Protein AF-A3ZV61-F1 (afdb_monomer)

InterPro domains:
  IPR005828 Major facilitator, sugar transporter-like [PF00083] (3-87)
  IPR020846 Major facilitator superfamily domain [PS50850] (1-80)
  IPR036259 MFS transporter superfamily [G3DSA:1.20.1250.20] (1-89)
  IPR036259 MFS transporter superfamily [SSF103473] (5-87)
  IPR050360 Major Facilitator Superfamily Sugar Transporters [PTHR48022] (4-87)

Mean predicted aligned error: 7.3 Å

Structure (mmCIF, N/CA/C/O backbone):
data_AF-A3ZV61-F1
#
_entry.id   AF-A3ZV61-F1
#
loop_
_atom_site.group_PDB
_atom_site.id
_atom_site.type_symbol
_atom_site.label_atom_id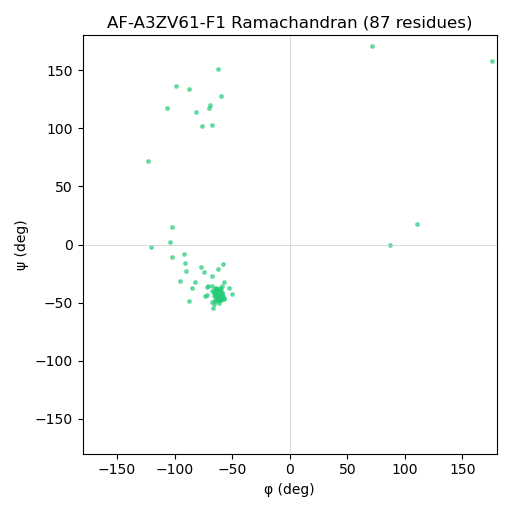
_atom_site.label_alt_id
_atom_site.label_comp_id
_atom_site.label_asym_id
_atom_site.label_entity_id
_atom_site.label_seq_id
_atom_site.pdbx_PDB_ins_code
_atom_site.Cartn_x
_atom_site.Cartn_y
_atom_site.Cartn_z
_atom_site.occupancy
_atom_site.B_iso_or_equiv
_atom_site.auth_seq_id
_atom_site.auth_comp_id
_atom_site.auth_asym_id
_atom_site.auth_atom_id
_atom_site.pdbx_PDB_model_num
ATOM 1 N N . MET A 1 1 ? -16.341 17.948 1.453 1.00 48.69 1 MET A N 1
ATOM 2 C CA . MET A 1 1 ? -15.502 16.751 1.230 1.00 48.69 1 MET A CA 1
ATOM 3 C C . MET A 1 1 ? -14.703 16.971 -0.051 1.00 48.69 1 MET A C 1
ATOM 5 O O . MET A 1 1 ? -15.199 16.684 -1.126 1.00 48.69 1 MET A O 1
ATOM 9 N N . THR A 1 2 ? -13.527 17.596 0.037 1.00 55.69 2 THR A N 1
ATOM 10 C CA . THR A 1 2 ? -12.736 18.056 -1.131 1.00 55.69 2 THR A CA 1
ATOM 11 C C . THR A 1 2 ? -11.519 17.174 -1.442 1.00 55.69 2 THR A C 1
ATOM 13 O O . THR A 1 2 ? -10.787 17.461 -2.377 1.00 55.69 2 THR A O 1
ATOM 16 N N . ASN A 1 3 ? -11.311 16.087 -0.690 1.00 65.69 3 ASN A N 1
ATOM 17 C CA . ASN A 1 3 ? -10.229 15.117 -0.887 1.00 65.69 3 ASN A CA 1
ATOM 18 C C . ASN A 1 3 ? -10.812 13.706 -1.074 1.00 65.69 3 ASN A C 1
ATOM 20 O O . ASN A 1 3 ? -10.735 12.873 -0.176 1.00 65.69 3 ASN A O 1
ATOM 24 N N . LEU A 1 4 ? -11.443 13.447 -2.224 1.00 68.44 4 LEU A N 1
ATOM 25 C CA . LEU A 1 4 ? -11.756 12.075 -2.632 1.00 68.44 4 LEU A CA 1
ATOM 26 C C . LEU A 1 4 ? -10.500 11.467 -3.255 1.00 68.44 4 LEU A C 1
ATOM 28 O O . LEU A 1 4 ? -10.038 11.917 -4.302 1.00 68.44 4 LEU A O 1
ATOM 32 N N . GLY A 1 5 ? -9.933 10.458 -2.603 1.00 80.62 5 GLY A N 1
ATOM 33 C CA . GLY A 1 5 ? -8.768 9.759 -3.122 1.00 80.62 5 GLY A CA 1
ATOM 34 C C . GLY A 1 5 ? -8.238 8.706 -2.151 1.00 80.62 5 GLY A C 1
ATOM 35 O O . GLY A 1 5 ? -8.460 8.823 -0.945 1.00 80.62 5 GLY A O 1
ATOM 36 N N . PRO A 1 6 ? -7.488 7.703 -2.644 1.00 79.38 6 PRO A N 1
ATOM 37 C CA . PRO A 1 6 ? -7.051 6.557 -1.840 1.00 79.38 6 PRO A CA 1
ATOM 38 C C . PRO A 1 6 ? -6.254 6.949 -0.592 1.00 79.38 6 PRO A C 1
ATOM 40 O O . PRO A 1 6 ? -6.349 6.295 0.441 1.00 79.38 6 PRO A O 1
ATOM 43 N N . ASN A 1 7 ? -5.497 8.046 -0.661 1.00 82.19 7 ASN A N 1
ATOM 44 C CA . ASN A 1 7 ? -4.721 8.549 0.468 1.00 82.19 7 ASN A CA 1
ATOM 45 C C . ASN A 1 7 ? -5.637 9.039 1.604 1.00 82.19 7 ASN A C 1
ATOM 47 O O . ASN A 1 7 ? -5.561 8.547 2.725 1.00 82.19 7 ASN A O 1
ATOM 51 N N . ALA A 1 8 ? -6.567 9.944 1.297 1.00 81.75 8 ALA A N 1
ATOM 52 C CA . ALA A 1 8 ? -7.497 10.460 2.295 1.00 81.75 8 ALA A CA 1
ATOM 53 C C . ALA A 1 8 ? -8.418 9.353 2.835 1.00 81.75 8 ALA A C 1
ATOM 55 O O . ALA A 1 8 ? -8.637 9.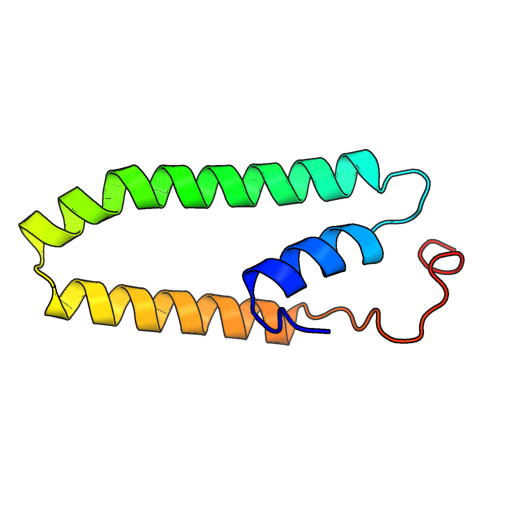275 4.042 1.00 81.75 8 ALA A O 1
ATOM 56 N N . GLN A 1 9 ? -8.896 8.457 1.964 1.00 82.56 9 GLN A N 1
ATOM 57 C CA . GLN A 1 9 ? -9.773 7.353 2.357 1.00 82.56 9 GLN A CA 1
ATOM 58 C C . GLN A 1 9 ? -9.084 6.369 3.311 1.00 82.56 9 GLN A C 1
ATOM 60 O O . GLN A 1 9 ? -9.672 5.977 4.312 1.00 82.56 9 GLN A O 1
ATOM 65 N N . THR A 1 10 ? -7.833 5.985 3.034 1.00 82.75 10 THR A N 1
ATOM 66 C CA . THR A 1 10 ? -7.096 5.046 3.899 1.00 82.75 10 THR A CA 1
ATOM 67 C C . THR A 1 10 ? -6.779 5.658 5.261 1.00 82.75 10 THR A C 1
ATOM 69 O O . THR A 1 10 ? -6.869 4.958 6.268 1.00 82.75 10 THR A O 1
ATOM 72 N N . TYR A 1 11 ? -6.492 6.963 5.320 1.00 82.06 11 TYR A N 1
ATOM 73 C CA . TYR A 1 11 ? -6.311 7.679 6.586 1.00 82.06 11 TYR A CA 1
ATOM 74 C C . TYR A 1 11 ? -7.597 7.767 7.414 1.00 82.06 11 TYR A C 1
ATOM 76 O O . TYR A 1 11 ? -7.545 7.582 8.629 1.00 82.06 11 TYR A O 1
ATOM 84 N N . LEU A 1 12 ? -8.737 8.031 6.771 1.00 83.00 12 LEU A N 1
ATOM 85 C CA . LEU A 1 12 ? -10.039 8.079 7.441 1.00 83.00 12 LEU A CA 1
ATOM 86 C C . LEU A 1 12 ? -10.442 6.701 7.977 1.00 83.00 12 LEU A C 1
ATOM 88 O O . LEU A 1 12 ? -10.693 6.558 9.172 1.00 83.00 12 LEU A O 1
ATOM 92 N N . ILE A 1 13 ? -10.396 5.670 7.129 1.00 82.06 13 ILE A N 1
ATOM 93 C CA . ILE A 1 13 ? -10.761 4.294 7.498 1.00 82.06 13 ILE A CA 1
ATOM 94 C C . ILE A 1 13 ? -9.864 3.768 8.629 1.00 82.06 13 ILE A C 1
ATOM 96 O O . ILE A 1 13 ? -10.353 3.113 9.547 1.00 82.06 13 ILE A O 1
ATOM 100 N N . ALA A 1 14 ? -8.569 4.106 8.641 1.00 80.88 14 ALA A N 1
ATOM 101 C CA . ALA A 1 14 ? -7.676 3.745 9.744 1.00 80.88 14 ALA A CA 1
ATOM 102 C C . ALA A 1 14 ? -8.083 4.369 11.094 1.00 80.88 14 ALA A C 1
ATOM 104 O O . ALA A 1 14 ? -7.673 3.864 12.134 1.00 80.88 14 ALA A O 1
ATOM 105 N N . GLY A 1 15 ? -8.863 5.452 11.111 1.00 77.19 15 GLY A N 1
ATOM 106 C CA . GLY A 1 15 ? -9.434 6.030 12.331 1.00 77.19 15 GLY A CA 1
ATOM 107 C C . GLY A 1 15 ? -10.813 5.474 12.701 1.00 77.19 15 GLY A C 1
ATOM 108 O O . GLY A 1 15 ? -11.190 5.537 13.871 1.00 77.19 15 GLY A O 1
ATOM 109 N N . GLU A 1 16 ? -11.550 4.935 11.732 1.00 79.94 16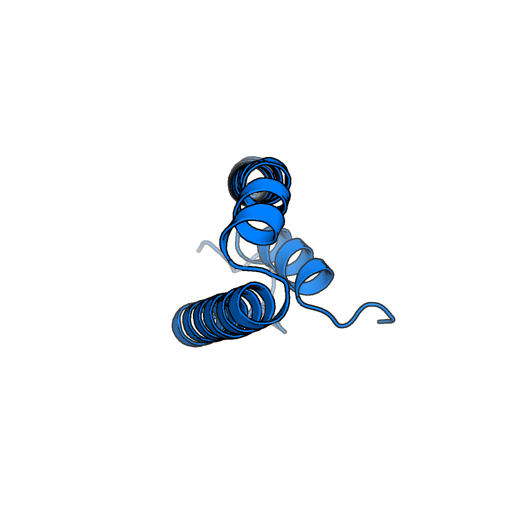 GLU A N 1
ATOM 110 C CA . GLU A 1 16 ? -12.935 4.477 11.901 1.00 79.94 16 GLU A CA 1
ATOM 111 C C . GLU A 1 16 ? -13.042 2.976 12.197 1.00 79.94 16 GLU A C 1
ATOM 113 O O . GLU A 1 16 ? -13.936 2.561 12.925 1.00 79.94 16 GLU A O 1
ATOM 118 N N . VAL A 1 17 ? -12.120 2.153 11.687 1.00 79.69 17 VAL A N 1
ATOM 119 C CA . VAL A 1 17 ? -12.183 0.684 11.823 1.00 79.69 17 VAL A CA 1
ATOM 120 C C . VAL A 1 17 ? -11.824 0.189 13.229 1.00 79.69 17 VAL A C 1
ATOM 122 O O . VAL A 1 17 ? -12.227 -0.906 13.619 1.00 79.69 17 VAL A O 1
ATOM 125 N N . PHE A 1 18 ? -11.061 0.960 14.008 1.00 77.50 18 PHE A N 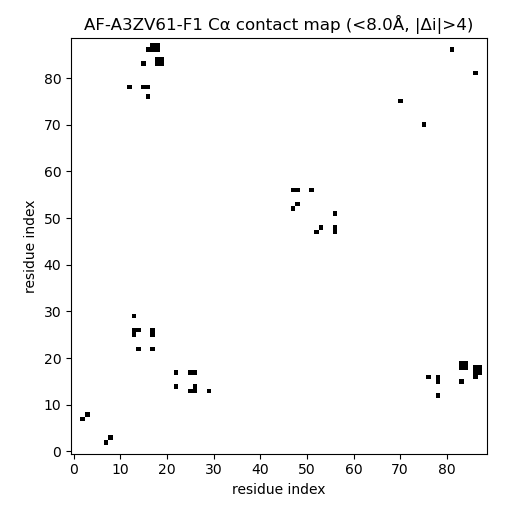1
ATOM 126 C CA . PHE A 1 18 ? -10.590 0.518 15.323 1.00 77.50 18 PHE A CA 1
ATOM 127 C C . PHE A 1 18 ? -11.447 1.068 16.476 1.00 77.50 18 PHE A C 1
ATOM 129 O O . PHE A 1 18 ? -11.696 2.276 16.518 1.00 77.50 18 PHE A O 1
ATOM 136 N N . PRO A 1 19 ? -11.793 0.231 17.477 1.00 73.69 19 PRO A N 1
ATOM 137 C CA . PRO A 1 19 ? -12.530 0.671 18.655 1.00 73.69 19 PRO A CA 1
ATOM 138 C C . PRO A 1 19 ? -11.745 1.703 19.471 1.00 73.69 19 PRO A C 1
ATOM 140 O O . PRO A 1 19 ? -10.509 1.705 19.500 1.00 73.69 19 PRO A O 1
ATOM 143 N N . ILE A 1 20 ? -12.470 2.587 20.163 1.00 80.19 20 ILE A N 1
ATOM 144 C CA . ILE A 1 20 ? -11.933 3.794 20.822 1.00 80.19 20 ILE A CA 1
ATOM 145 C C . ILE A 1 20 ? -10.757 3.477 21.762 1.00 80.19 20 ILE A C 1
ATOM 147 O O . ILE A 1 20 ? -9.777 4.223 21.806 1.00 80.19 20 ILE A O 1
ATOM 151 N N . ASN A 1 21 ? -10.821 2.347 22.467 1.00 78.88 21 ASN A N 1
ATOM 152 C CA . ASN A 1 21 ? -9.810 1.888 23.423 1.00 78.88 21 ASN A CA 1
ATOM 153 C C . ASN A 1 21 ? -8.460 1.503 22.783 1.00 78.88 21 ASN A C 1
ATOM 155 O O . ASN A 1 21 ? -7.428 1.605 23.447 1.00 78.88 21 ASN A O 1
ATOM 159 N N . ILE A 1 22 ? -8.436 1.075 21.516 1.00 80.69 22 ILE A N 1
ATOM 160 C CA . ILE A 1 22 ? -7.208 0.653 20.809 1.00 80.69 22 ILE A CA 1
ATOM 161 C C . ILE A 1 22 ? -6.912 1.466 19.548 1.00 80.69 22 ILE A C 1
ATOM 163 O O . ILE A 1 22 ? -5.869 1.256 18.924 1.00 80.69 22 ILE A O 1
ATOM 167 N N . ARG A 1 23 ? -7.776 2.421 19.192 1.00 81.69 23 ARG A N 1
ATOM 168 C CA . ARG A 1 23 ? -7.690 3.223 17.966 1.00 81.69 23 ARG A CA 1
ATOM 169 C C . ARG A 1 23 ? -6.319 3.844 17.734 1.00 81.69 23 ARG A C 1
ATOM 171 O O . ARG A 1 23 ? -5.801 3.767 16.627 1.00 81.69 23 ARG A O 1
ATOM 178 N N . GLY A 1 24 ? -5.689 4.388 18.777 1.00 83.12 24 GLY A N 1
ATOM 179 C CA . GLY A 1 24 ? -4.349 4.972 18.664 1.00 83.12 24 GLY A CA 1
ATOM 180 C C . GLY A 1 24 ? -3.274 3.959 18.250 1.00 83.12 24 GLY A C 1
ATOM 181 O O . GLY A 1 24 ? -2.434 4.260 17.404 1.00 83.12 24 GLY A O 1
ATOM 182 N N . LYS A 1 25 ? -3.320 2.735 18.795 1.00 84.62 25 LYS A N 1
ATOM 183 C CA . LYS A 1 25 ? -2.370 1.666 18.447 1.00 84.62 25 LYS A CA 1
ATOM 184 C C . LYS A 1 25 ? -2.665 1.088 17.063 1.00 84.62 25 LYS A C 1
ATOM 186 O O . LYS A 1 25 ? -1.738 0.922 16.277 1.00 84.62 25 LYS A O 1
ATOM 191 N N . GLY A 1 26 ? -3.938 0.830 16.754 1.00 83.69 26 GLY A N 1
ATOM 192 C CA . GLY A 1 26 ? -4.368 0.299 15.457 1.00 83.69 26 GLY A CA 1
ATOM 193 C C . GLY A 1 26 ? -4.031 1.237 14.296 1.00 83.69 26 GLY A C 1
ATOM 194 O O . GLY A 1 26 ? -3.361 0.832 13.344 1.00 83.69 26 GLY A O 1
ATOM 195 N N . ALA A 1 27 ? -4.395 2.517 14.420 1.00 86.06 27 ALA A N 1
ATOM 196 C CA . ALA A 1 27 ? -4.067 3.535 13.425 1.00 86.06 27 ALA A CA 1
ATOM 197 C C . ALA A 1 27 ? -2.550 3.752 13.300 1.00 86.06 27 ALA A C 1
ATOM 199 O O . ALA A 1 27 ? -2.038 3.911 12.192 1.00 86.06 27 ALA A O 1
ATOM 200 N N . GLY A 1 28 ? -1.815 3.710 14.420 1.00 87.88 28 GLY A N 1
ATOM 201 C CA . GLY A 1 28 ? -0.355 3.819 14.426 1.00 87.88 28 GLY A CA 1
ATOM 202 C C . GLY A 1 28 ? 0.320 2.704 13.628 1.00 87.88 28 GLY A C 1
ATOM 203 O O . GLY A 1 28 ? 1.145 2.986 12.763 1.00 87.88 28 GLY A O 1
ATOM 204 N N . VAL A 1 29 ? -0.082 1.449 13.852 1.00 89.44 29 VAL A N 1
ATOM 205 C CA . VAL A 1 29 ? 0.441 0.292 13.108 1.00 89.44 29 VAL A CA 1
ATOM 206 C C . VAL A 1 29 ? 0.103 0.397 11.619 1.00 89.44 29 VAL A C 1
ATOM 208 O O . VAL A 1 29 ? 0.990 0.222 10.782 1.00 89.44 29 VAL A O 1
ATOM 211 N N . ALA A 1 30 ? -1.139 0.751 11.273 1.00 87.25 30 ALA A N 1
ATOM 212 C CA . ALA A 1 30 ? -1.543 0.959 9.880 1.00 87.25 30 ALA A CA 1
ATOM 213 C C . ALA A 1 30 ? -0.690 2.044 9.190 1.00 87.25 30 ALA A C 1
ATOM 215 O O . ALA A 1 30 ? -0.190 1.841 8.079 1.00 87.25 30 ALA A O 1
ATOM 216 N N . ALA A 1 31 ? -0.444 3.164 9.875 1.00 88.19 31 ALA A N 1
ATOM 217 C CA . ALA A 1 31 ? 0.415 4.232 9.374 1.00 88.19 31 ALA A CA 1
ATOM 218 C C . ALA A 1 31 ? 1.878 3.782 9.214 1.00 88.19 31 ALA A C 1
ATOM 220 O O . ALA A 1 31 ? 2.526 4.151 8.233 1.00 88.19 31 ALA A O 1
ATOM 221 N N . SER A 1 32 ? 2.407 2.960 10.127 1.00 92.19 32 SER A N 1
ATOM 222 C CA . SER A 1 32 ? 3.763 2.411 10.012 1.00 92.19 32 SER A CA 1
ATOM 223 C C . SER A 1 32 ? 3.933 1.557 8.754 1.00 92.19 32 SER A C 1
ATOM 225 O O . SER A 1 32 ? 4.908 1.751 8.026 1.00 92.19 32 SER A O 1
ATOM 227 N N . PHE A 1 33 ? 2.976 0.679 8.436 1.00 90.94 33 PHE A N 1
ATOM 228 C CA . PHE A 1 33 ? 3.015 -0.107 7.195 1.00 90.94 33 PHE A CA 1
ATOM 229 C C . PHE A 1 33 ? 2.982 0.780 5.945 1.00 90.94 33 PHE A C 1
ATOM 231 O O . PHE A 1 33 ? 3.760 0.556 5.014 1.00 90.94 33 PHE A O 1
ATOM 238 N N . ALA A 1 34 ? 2.161 1.835 5.947 1.00 88.31 34 ALA A N 1
ATOM 239 C CA . ALA A 1 34 ? 2.139 2.807 4.855 1.00 88.31 34 ALA A CA 1
ATOM 240 C C . ALA A 1 34 ? 3.505 3.498 4.671 1.00 88.31 34 ALA A C 1
ATOM 242 O O . ALA A 1 34 ? 3.969 3.680 3.543 1.00 88.31 34 ALA A O 1
ATOM 243 N N . LYS A 1 35 ? 4.193 3.838 5.771 1.00 93.19 35 LYS A N 1
ATOM 244 C CA . LYS A 1 35 ? 5.541 4.426 5.717 1.00 93.19 35 LYS A CA 1
ATOM 245 C C . LYS A 1 35 ? 6.585 3.443 5.193 1.00 93.19 35 LYS A C 1
ATOM 247 O O . LYS A 1 35 ? 7.411 3.854 4.384 1.00 93.19 35 LYS A O 1
ATOM 252 N N . ILE A 1 36 ? 6.530 2.166 5.575 1.00 94.75 36 ILE A N 1
ATOM 253 C CA . ILE A 1 36 ? 7.441 1.136 5.045 1.00 94.75 36 ILE A CA 1
ATOM 254 C C . ILE A 1 36 ? 7.286 1.021 3.523 1.00 94.75 36 ILE A C 1
ATOM 256 O O . ILE A 1 36 ? 8.280 1.076 2.802 1.00 94.75 36 ILE A O 1
ATOM 260 N N . GLY A 1 37 ? 6.048 0.941 3.023 1.00 89.75 37 GLY A N 1
ATOM 261 C CA . GLY A 1 37 ? 5.782 0.889 1.581 1.00 89.75 37 GLY A CA 1
ATOM 262 C C . GLY A 1 37 ? 6.279 2.132 0.835 1.00 89.75 37 GLY A C 1
ATOM 263 O O . GLY A 1 37 ? 6.875 2.018 -0.239 1.00 89.75 37 GLY A O 1
ATOM 264 N N . ALA A 1 38 ? 6.102 3.318 1.426 1.00 90.31 38 ALA A N 1
ATOM 265 C CA . ALA A 1 38 ? 6.594 4.571 0.857 1.00 90.31 38 ALA A CA 1
ATOM 266 C C . ALA A 1 38 ? 8.128 4.608 0.776 1.00 90.31 38 ALA A C 1
ATOM 268 O O . ALA A 1 38 ? 8.677 4.993 -0.255 1.00 90.31 38 ALA A O 1
ATOM 269 N N . VAL A 1 39 ? 8.818 4.168 1.833 1.00 95.31 39 VAL A N 1
ATOM 270 C CA . VAL A 1 39 ? 10.285 4.109 1.876 1.00 95.31 39 VAL A CA 1
ATOM 271 C C . VAL A 1 39 ? 10.817 3.112 0.847 1.00 95.31 39 VAL A C 1
ATOM 273 O O . VAL A 1 39 ? 11.696 3.463 0.063 1.00 95.31 39 VAL A O 1
ATOM 276 N N . LEU A 1 40 ? 10.250 1.903 0.791 1.00 93.69 40 LEU A N 1
ATOM 277 C CA . LEU A 1 40 ? 10.636 0.897 -0.202 1.00 93.69 40 LEU A CA 1
ATOM 278 C C . LEU A 1 40 ? 10.474 1.431 -1.625 1.00 93.69 40 LEU A C 1
ATOM 280 O O . LEU A 1 40 ? 11.393 1.320 -2.431 1.00 93.69 40 LEU A O 1
ATOM 284 N N . THR A 1 41 ? 9.341 2.069 -1.918 1.00 90.88 41 THR A N 1
ATOM 285 C CA . THR A 1 41 ? 9.089 2.646 -3.243 1.00 90.88 41 THR A CA 1
ATOM 286 C C . THR A 1 41 ? 10.081 3.765 -3.557 1.00 90.88 41 THR A C 1
ATOM 288 O O . THR A 1 41 ? 10.640 3.778 -4.646 1.00 90.88 41 THR A O 1
ATOM 291 N N . ALA A 1 42 ? 10.370 4.665 -2.614 1.00 92.88 42 ALA A N 1
ATOM 292 C CA . ALA A 1 42 ? 11.308 5.768 -2.831 1.00 92.88 42 ALA A CA 1
ATOM 293 C C . ALA A 1 42 ? 12.724 5.293 -3.209 1.00 92.88 42 ALA A C 1
ATOM 295 O O . ALA A 1 42 ? 13.377 5.930 -4.033 1.00 92.88 42 ALA A O 1
ATOM 296 N N . PHE A 1 43 ? 13.181 4.171 -2.645 1.00 92.94 43 PHE A N 1
ATOM 297 C CA . PHE A 1 43 ? 14.492 3.599 -2.965 1.00 92.94 43 PHE A CA 1
ATOM 298 C C . PHE A 1 43 ? 14.482 2.703 -4.205 1.00 92.94 43 PHE A C 1
ATOM 300 O O . PHE A 1 43 ? 15.440 2.715 -4.976 1.00 92.94 43 PHE A O 1
ATOM 307 N N . LEU A 1 44 ? 13.418 1.928 -4.413 1.00 89.19 44 LEU A N 1
ATOM 308 C CA . LEU A 1 44 ? 13.362 0.945 -5.494 1.00 89.19 44 LEU A CA 1
ATOM 309 C C . LEU A 1 44 ? 12.969 1.576 -6.835 1.00 89.19 44 LEU A C 1
ATOM 311 O O . LEU A 1 44 ? 13.437 1.142 -7.885 1.00 89.19 44 LEU A O 1
ATOM 315 N N . PHE A 1 45 ? 12.140 2.621 -6.812 1.00 90.56 45 PHE A N 1
ATOM 316 C CA . PHE A 1 45 ? 11.614 3.264 -8.015 1.00 90.56 45 PHE A CA 1
ATOM 317 C C . PHE A 1 45 ? 12.708 3.854 -8.923 1.00 90.56 45 PHE A C 1
ATOM 319 O O . PHE A 1 45 ? 12.637 3.605 -10.125 1.00 90.56 45 PHE A O 1
ATOM 326 N N . PRO A 1 46 ? 13.747 4.558 -8.422 1.00 90.75 46 PRO A N 1
ATOM 327 C CA . PRO A 1 46 ? 14.847 5.034 -9.263 1.00 90.75 46 PRO A CA 1
ATOM 328 C C . PRO A 1 46 ? 15.657 3.897 -9.901 1.00 90.75 46 PRO A C 1
ATOM 330 O O . PRO A 1 46 ? 16.060 4.012 -11.055 1.00 90.75 46 PRO A O 1
ATOM 333 N N . ILE A 1 47 ? 15.867 2.796 -9.169 1.00 91.31 47 ILE A N 1
ATOM 334 C CA . ILE A 1 47 ? 16.614 1.622 -9.649 1.00 91.31 47 ILE A CA 1
ATOM 335 C C . ILE A 1 47 ? 15.837 0.938 -10.776 1.00 91.31 47 ILE A C 1
ATOM 337 O O . ILE A 1 47 ? 16.377 0.716 -11.856 1.00 91.31 47 ILE A O 1
ATOM 341 N N . LEU A 1 48 ? 14.546 0.676 -10.552 1.00 88.12 48 LEU A N 1
ATOM 342 C CA . LEU A 1 48 ? 13.648 0.133 -11.571 1.00 88.12 48 LEU A CA 1
ATOM 343 C C . LEU A 1 48 ? 13.581 1.062 -12.789 1.00 88.12 48 LEU A C 1
ATOM 345 O O . LEU A 1 48 ? 13.703 0.610 -13.920 1.00 88.12 48 LEU A O 1
ATOM 349 N N . LEU A 1 49 ? 13.434 2.370 -12.583 1.00 91.19 49 LEU A N 1
ATOM 350 C CA . LEU A 1 49 ? 13.373 3.322 -13.689 1.00 91.19 49 LEU A CA 1
ATOM 351 C C . LEU A 1 49 ? 14.641 3.291 -14.559 1.00 91.19 49 LEU A C 1
ATOM 353 O O . LEU A 1 49 ? 14.526 3.404 -15.779 1.00 91.19 49 LEU A O 1
ATOM 357 N N . ALA A 1 50 ? 15.819 3.131 -13.951 1.00 90.94 50 ALA A N 1
ATOM 358 C CA . ALA A 1 50 ? 17.088 3.054 -14.670 1.00 90.94 50 ALA A CA 1
ATOM 359 C C . ALA A 1 50 ? 17.266 1.737 -15.444 1.00 90.94 50 ALA A C 1
ATOM 361 O O . AL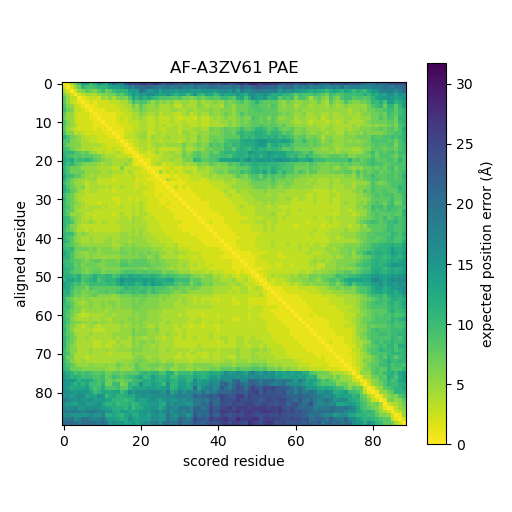A A 1 50 ? 17.819 1.759 -16.540 1.00 90.94 50 ALA A O 1
ATOM 362 N N . ASP A 1 51 ? 16.792 0.616 -14.895 1.00 89.81 51 ASP A N 1
ATOM 363 C CA . ASP A 1 51 ? 17.013 -0.720 -15.463 1.00 89.81 51 ASP A CA 1
ATOM 364 C C . ASP A 1 51 ? 15.951 -1.108 -16.507 1.00 89.81 51 ASP A C 1
ATOM 366 O O . ASP A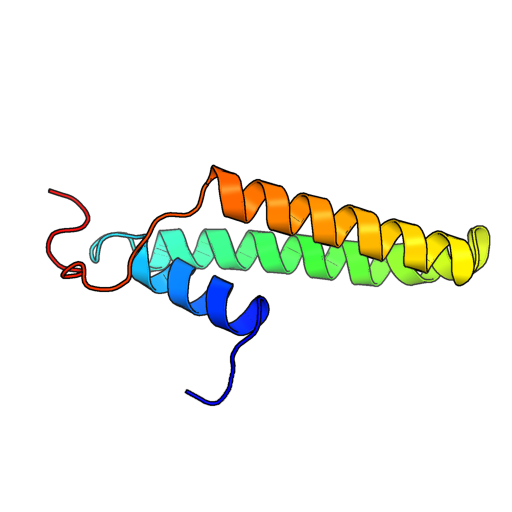 1 51 ? 16.265 -1.508 -17.627 1.00 89.81 51 ASP A O 1
ATOM 370 N N . ILE A 1 52 ? 14.668 -0.929 -16.172 1.00 88.19 52 ILE A N 1
ATOM 371 C CA . ILE A 1 52 ? 13.540 -1.357 -17.017 1.00 88.19 52 ILE A CA 1
ATOM 372 C C . ILE A 1 52 ? 12.892 -0.203 -17.796 1.00 88.19 52 ILE A C 1
ATOM 374 O O . ILE A 1 52 ? 12.080 -0.437 -18.691 1.00 88.19 52 ILE A O 1
ATOM 378 N N . GLY A 1 53 ? 13.236 1.052 -17.496 1.00 88.75 53 GLY A N 1
ATOM 379 C CA . GLY A 1 53 ? 12.697 2.224 -18.185 1.00 88.75 53 GLY A CA 1
ATOM 380 C C . GLY A 1 53 ? 11.229 2.545 -17.864 1.00 88.75 53 GLY A C 1
ATOM 381 O O . GLY A 1 53 ? 10.488 1.781 -17.242 1.00 88.75 53 GLY A O 1
ATOM 382 N N . VAL A 1 54 ? 10.775 3.718 -18.325 1.00 90.94 54 VAL A N 1
ATOM 383 C CA . VAL A 1 54 ? 9.466 4.304 -17.963 1.00 90.94 54 VAL A CA 1
ATOM 384 C C . VAL A 1 54 ? 8.286 3.400 -18.333 1.00 90.94 54 VAL A C 1
ATOM 386 O O . VAL A 1 54 ? 7.337 3.272 -17.564 1.00 90.94 54 VAL A O 1
ATOM 389 N N . ARG A 1 55 ? 8.317 2.763 -19.511 1.00 89.69 55 ARG A N 1
ATOM 390 C CA . ARG A 1 55 ? 7.165 2.006 -20.027 1.00 89.69 55 ARG A CA 1
ATOM 391 C C . ARG A 1 55 ? 6.821 0.806 -19.145 1.00 89.69 55 ARG A C 1
ATOM 393 O O . ARG A 1 55 ? 5.658 0.624 -18.799 1.00 89.69 55 ARG A O 1
ATOM 400 N N . TYR A 1 56 ? 7.820 0.007 -18.774 1.00 88.62 56 TYR A N 1
ATOM 401 C CA . TYR A 1 56 ? 7.609 -1.152 -17.907 1.00 88.62 56 TYR A CA 1
ATOM 402 C C . TYR A 1 56 ? 7.284 -0.732 -16.475 1.00 88.62 56 TYR A C 1
ATOM 404 O O . TYR A 1 56 ? 6.413 -1.334 -15.849 1.00 88.62 56 TYR A O 1
ATOM 412 N N . LEU A 1 57 ? 7.886 0.358 -15.994 1.00 90.56 57 LEU A N 1
ATOM 413 C CA . LEU A 1 57 ? 7.559 0.935 -14.694 1.00 90.56 57 LEU A CA 1
ATOM 414 C C . LEU A 1 57 ? 6.075 1.327 -14.598 1.00 90.56 57 LEU A C 1
ATOM 416 O O . LEU A 1 57 ? 5.415 0.995 -13.617 1.00 90.56 57 LEU A O 1
ATOM 420 N N . LEU A 1 58 ? 5.514 1.958 -15.635 1.00 91.50 58 LEU A N 1
ATOM 421 C CA . LEU A 1 58 ? 4.088 2.299 -15.672 1.00 91.50 58 LEU A CA 1
ATOM 422 C C . LEU A 1 58 ? 3.188 1.058 -15.612 1.00 91.50 58 LEU A C 1
ATOM 424 O O . LEU A 1 58 ? 2.185 1.081 -14.900 1.00 91.50 58 LEU A O 1
ATOM 428 N N . TYR A 1 59 ? 3.547 -0.039 -16.288 1.00 92.19 59 TYR A N 1
ATOM 429 C CA . TYR A 1 59 ? 2.795 -1.293 -16.166 1.00 92.19 59 TYR A CA 1
ATOM 430 C C . TYR A 1 59 ? 2.838 -1.851 -14.739 1.00 92.19 59 TYR A C 1
ATOM 432 O O . TYR A 1 59 ? 1.804 -2.276 -14.227 1.00 92.19 59 TYR A O 1
ATOM 440 N N . VAL A 1 60 ? 3.990 -1.787 -14.063 1.00 90.50 60 VAL A N 1
ATOM 441 C CA . VAL A 1 60 ? 4.106 -2.179 -12.648 1.00 90.50 60 VAL A CA 1
ATOM 442 C C . VAL A 1 60 ? 3.212 -1.308 -11.760 1.00 90.50 60 VAL A C 1
ATOM 444 O O . VAL A 1 60 ? 2.530 -1.835 -10.880 1.00 90.50 60 VAL A O 1
ATOM 447 N N . LEU A 1 61 ? 3.146 0.005 -12.002 1.00 90.69 61 LEU A N 1
ATOM 448 C CA . LEU A 1 61 ? 2.265 0.912 -11.255 1.00 90.69 61 LEU A CA 1
ATOM 449 C C . LEU A 1 61 ? 0.783 0.586 -11.465 1.00 90.69 61 LEU A C 1
ATOM 451 O O . LEU A 1 61 ? 0.008 0.587 -10.511 1.00 90.69 61 LEU A O 1
ATOM 455 N N . VAL A 1 62 ? 0.384 0.268 -12.697 1.00 93.00 62 VAL A N 1
ATOM 456 C CA . VAL A 1 62 ? -0.994 -0.150 -12.990 1.00 93.00 62 VAL A CA 1
ATOM 457 C C . VAL A 1 62 ? -1.321 -1.453 -12.263 1.00 93.00 62 VAL A C 1
ATOM 459 O O . VAL A 1 62 ? -2.336 -1.528 -11.574 1.00 93.00 62 VAL A O 1
ATOM 462 N N . VAL A 1 63 ? -0.453 -2.463 -12.357 1.00 93.94 63 VAL A N 1
ATOM 463 C CA . VAL A 1 63 ? -0.667 -3.761 -11.698 1.00 93.94 63 VAL A CA 1
ATOM 464 C C . VAL A 1 63 ? -0.740 -3.604 -10.179 1.00 93.94 63 VAL A C 1
ATOM 466 O O . VAL A 1 63 ? -1.668 -4.112 -9.556 1.00 93.94 63 VAL A O 1
ATOM 469 N N . THR A 1 64 ? 0.186 -2.862 -9.573 1.00 91.31 64 THR A N 1
ATOM 470 C CA . THR A 1 64 ? 0.174 -2.605 -8.123 1.00 91.31 64 THR A CA 1
ATOM 471 C C . THR A 1 64 ? -1.062 -1.825 -7.680 1.00 91.31 64 THR A C 1
ATOM 473 O O . THR A 1 64 ? -1.647 -2.153 -6.647 1.00 91.31 64 THR A O 1
ATOM 476 N N . SER A 1 65 ? -1.525 -0.858 -8.476 1.00 90.25 65 SER A N 1
ATOM 477 C CA . SER A 1 65 ? -2.772 -0.137 -8.205 1.00 90.25 65 SER A CA 1
ATOM 478 C C . SER A 1 65 ? -3.998 -1.054 -8.273 1.00 90.25 65 SER A C 1
ATOM 480 O O . SER A 1 65 ? -4.856 -0.983 -7.393 1.00 90.25 65 SER A O 1
ATOM 482 N N . LEU A 1 66 ? -4.059 -1.962 -9.253 1.00 94.00 66 LEU A N 1
ATOM 483 C CA . LEU A 1 66 ? -5.135 -2.950 -9.372 1.00 94.00 66 LEU A CA 1
ATOM 484 C C . LEU A 1 66 ? -5.129 -3.957 -8.218 1.00 94.00 66 LEU A C 1
ATOM 486 O O . LEU A 1 66 ? -6.193 -4.280 -7.695 1.00 94.00 66 LEU A O 1
ATOM 490 N N . ILE A 1 67 ? -3.952 -4.414 -7.779 1.00 93.12 67 ILE A N 1
ATOM 491 C CA . ILE A 1 67 ? -3.823 -5.271 -6.590 1.00 93.12 67 ILE A CA 1
ATOM 492 C C . ILE A 1 67 ? -4.344 -4.529 -5.357 1.00 93.12 67 ILE A C 1
ATOM 494 O O . ILE A 1 67 ? -5.139 -5.087 -4.604 1.00 93.12 67 ILE A O 1
ATOM 498 N N . GLY A 1 68 ? -3.954 -3.263 -5.175 1.00 87.69 68 GLY A N 1
ATOM 499 C CA . GLY A 1 68 ? -4.468 -2.423 -4.093 1.00 87.69 68 GLY A CA 1
ATOM 500 C C . GLY A 1 68 ? -5.993 -2.312 -4.130 1.00 87.69 68 GLY A C 1
ATOM 501 O O . GLY A 1 68 ? -6.647 -2.558 -3.120 1.00 87.69 68 GLY A O 1
ATOM 502 N N . ALA A 1 69 ? -6.566 -2.043 -5.305 1.00 88.44 69 ALA A N 1
ATOM 503 C CA . ALA A 1 69 ? -8.013 -1.980 -5.491 1.00 88.44 69 ALA A CA 1
ATOM 504 C C . ALA A 1 69 ? -8.707 -3.319 -5.182 1.00 88.44 69 ALA A C 1
ATOM 506 O O . ALA A 1 69 ? -9.752 -3.324 -4.534 1.00 88.44 69 ALA A O 1
ATOM 507 N N . ALA A 1 70 ? -8.125 -4.449 -5.589 1.00 91.62 70 ALA A N 1
ATOM 508 C CA . ALA A 1 70 ? -8.664 -5.778 -5.308 1.00 91.62 70 ALA A CA 1
ATOM 509 C C . ALA A 1 70 ? -8.635 -6.105 -3.807 1.00 91.62 70 ALA A C 1
ATOM 511 O O . ALA A 1 70 ? -9.637 -6.566 -3.261 1.00 91.62 70 ALA A O 1
ATOM 512 N N . VAL A 1 71 ? -7.525 -5.814 -3.121 1.00 88.44 71 VAL A N 1
ATOM 513 C CA . VAL A 1 71 ? -7.411 -5.983 -1.663 1.00 88.44 71 VAL A CA 1
ATOM 514 C C . VAL A 1 71 ? -8.432 -5.100 -0.950 1.00 88.44 71 VAL A C 1
ATOM 516 O O . VAL A 1 71 ? -9.160 -5.588 -0.089 1.00 88.44 71 VAL A O 1
ATOM 519 N N . THR A 1 72 ? -8.550 -3.828 -1.341 1.00 86.88 72 THR A N 1
ATOM 520 C CA . THR A 1 72 ? -9.581 -2.942 -0.791 1.00 86.88 72 THR A CA 1
ATOM 521 C C . THR A 1 72 ? -10.976 -3.497 -1.045 1.00 86.88 72 THR A C 1
ATOM 523 O O . THR A 1 72 ? -11.787 -3.478 -0.135 1.00 86.88 72 THR A O 1
ATOM 526 N N . TRP A 1 73 ? -11.270 -4.033 -2.230 1.00 83.88 73 TRP A N 1
ATOM 527 C CA . TRP A 1 73 ? -12.591 -4.584 -2.535 1.00 83.88 73 TRP A CA 1
ATOM 528 C C . TRP A 1 73 ? -12.946 -5.805 -1.676 1.00 83.88 73 TRP A C 1
ATOM 530 O O . TRP A 1 73 ? -14.076 -5.900 -1.201 1.00 83.88 73 TRP A O 1
ATOM 540 N N . ILE A 1 74 ? -11.991 -6.716 -1.466 1.00 85.25 74 ILE A N 1
ATOM 541 C CA . ILE A 1 74 ? -12.188 -7.952 -0.693 1.00 85.25 74 ILE A CA 1
ATOM 542 C C . ILE A 1 74 ? -12.322 -7.658 0.805 1.00 85.25 74 ILE A C 1
ATOM 544 O O . ILE A 1 74 ? -13.187 -8.225 1.466 1.00 85.25 74 ILE A O 1
ATOM 548 N N . TYR A 1 75 ? -11.477 -6.771 1.335 1.00 80.69 75 TYR A N 1
ATOM 549 C CA . TYR A 1 75 ? -11.392 -6.474 2.768 1.00 80.69 75 TYR A CA 1
ATOM 550 C C . TYR A 1 75 ? -12.078 -5.162 3.156 1.00 80.69 75 TYR A C 1
ATOM 552 O O . TYR A 1 75 ? -11.820 -4.637 4.240 1.00 80.69 75 TYR A O 1
ATOM 560 N N . ARG A 1 76 ? -12.924 -4.596 2.285 1.00 73.31 76 ARG A N 1
ATOM 561 C CA . ARG A 1 76 ? -13.641 -3.361 2.616 1.00 73.31 76 ARG A CA 1
ATOM 562 C C . ARG A 1 76 ? -14.503 -3.597 3.849 1.00 73.31 76 ARG A C 1
ATOM 564 O O . ARG A 1 76 ? -15.310 -4.523 3.894 1.00 73.31 76 ARG A O 1
ATOM 571 N N . ILE A 1 77 ? -14.346 -2.720 4.824 1.00 67.19 77 ILE A N 1
ATOM 572 C CA . ILE A 1 77 ? -15.249 -2.612 5.959 1.00 67.19 77 ILE A CA 1
ATOM 573 C C . ILE A 1 77 ? -16.029 -1.332 5.706 1.00 67.19 77 ILE A C 1
ATOM 575 O O . ILE A 1 77 ? -15.436 -0.262 5.578 1.00 67.19 77 ILE A O 1
ATOM 579 N N . GLU A 1 78 ? -17.342 -1.459 5.548 1.00 67.69 78 GLU A N 1
ATOM 580 C CA . GLU A 1 78 ? -18.214 -0.301 5.394 1.00 67.69 78 GLU A CA 1
ATOM 581 C C . GLU A 1 78 ? -18.388 0.345 6.770 1.00 67.69 78 GLU A C 1
ATOM 583 O O . GLU A 1 78 ? -19.109 -0.171 7.622 1.00 67.69 78 GLU A O 1
ATOM 588 N N . THR A 1 79 ? -17.670 1.440 7.006 1.00 63.69 79 THR A N 1
ATOM 589 C CA . THR A 1 79 ? -17.774 2.245 8.231 1.00 63.69 79 THR A CA 1
ATOM 590 C C . THR A 1 79 ? -18.796 3.377 8.092 1.00 63.69 79 THR A C 1
ATOM 592 O O . THR A 1 79 ? -19.126 4.030 9.082 1.00 63.69 79 THR A O 1
ATOM 595 N N . SER A 1 80 ? -19.340 3.613 6.889 1.00 58.16 80 SER A N 1
ATOM 596 C CA . SER A 1 80 ? -20.292 4.698 6.647 1.00 58.16 80 SER A CA 1
ATOM 597 C C . SER A 1 80 ? -21.640 4.428 7.321 1.00 58.16 80 SER A C 1
ATOM 599 O O . SER A 1 80 ? -22.337 3.467 7.003 1.00 58.16 80 SER A O 1
ATOM 601 N N . GLY A 1 81 ? -22.021 5.299 8.259 1.00 56.69 81 GLY A N 1
ATOM 602 C CA . GLY A 1 81 ? -23.317 5.250 8.947 1.00 56.69 81 GLY A CA 1
ATOM 603 C C . GLY A 1 81 ? -23.373 4.353 10.188 1.00 56.69 81 GLY A C 1
ATOM 604 O O . GLY A 1 81 ? -24.418 4.304 10.834 1.00 56.69 81 GLY A O 1
ATOM 605 N N . VAL A 1 82 ? -22.273 3.690 10.557 1.00 61.75 82 VAL A N 1
ATOM 606 C CA . VAL A 1 82 ? -22.173 2.917 11.804 1.00 61.75 82 VAL A CA 1
ATOM 607 C C . VAL A 1 82 ? -21.719 3.840 12.934 1.00 61.75 8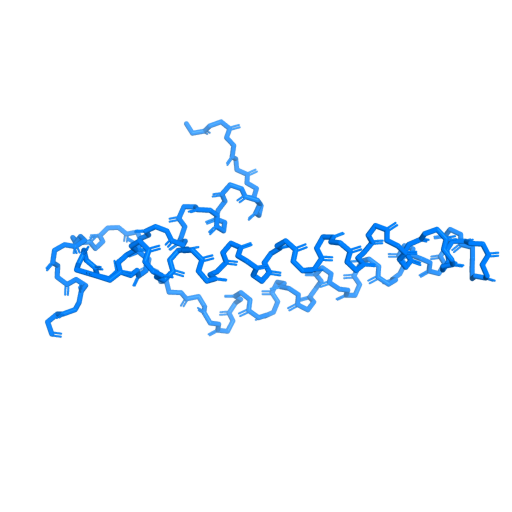2 VAL A C 1
ATOM 609 O 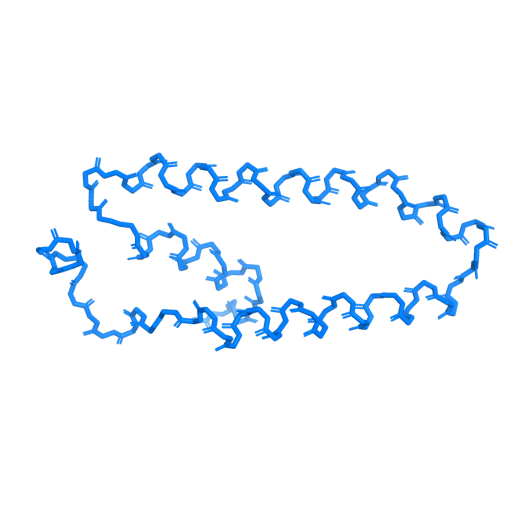O . VAL A 1 82 ? -20.782 4.624 12.774 1.00 61.75 82 VAL A O 1
ATOM 612 N N . ASN A 1 83 ? -22.383 3.768 14.090 1.00 57.69 83 ASN A N 1
ATOM 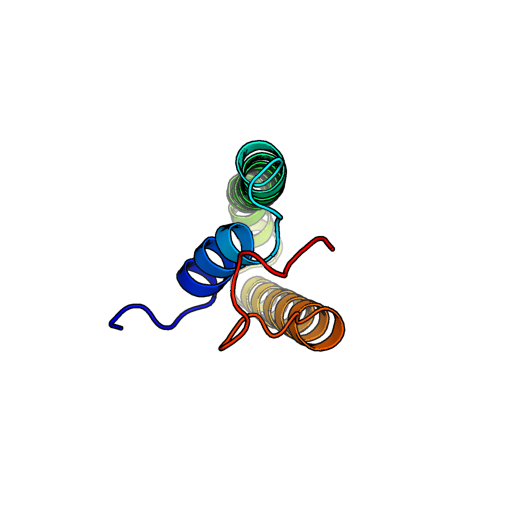613 C CA . ASN A 1 83 ? -21.964 4.534 15.256 1.00 57.69 83 ASN A CA 1
ATOM 614 C C . ASN A 1 83 ? -20.633 3.958 15.771 1.00 57.69 83 ASN A C 1
ATOM 616 O O . ASN A 1 83 ? -20.557 2.781 16.117 1.00 57.69 83 ASN A O 1
ATOM 620 N N . LEU A 1 84 ? -19.575 4.777 15.806 1.00 58.66 84 LEU A N 1
ATOM 621 C CA . LEU A 1 84 ? -18.216 4.357 16.188 1.00 58.66 84 LEU A CA 1
ATOM 622 C C . LEU A 1 84 ? -18.148 3.752 17.607 1.00 58.66 84 LEU A C 1
ATOM 624 O O . LEU A 1 84 ? -17.175 3.079 17.939 1.00 58.66 84 LEU A O 1
ATOM 628 N N . GLU A 1 85 ? -19.171 3.985 18.436 1.00 56.31 85 GLU A N 1
ATOM 629 C CA . GLU A 1 85 ? -19.342 3.403 19.774 1.00 56.31 85 GLU A CA 1
ATOM 630 C C . GLU A 1 85 ? -19.830 1.940 19.768 1.00 56.31 85 GLU A C 1
ATOM 632 O O . GLU A 1 85 ? -19.647 1.243 20.765 1.00 56.31 85 GLU A O 1
ATOM 637 N N . GLU A 1 86 ? -20.424 1.449 18.672 1.00 57.97 86 GLU A N 1
ATOM 638 C CA . GLU A 1 86 ? -20.841 0.040 18.520 1.00 57.97 86 GLU A CA 1
ATOM 639 C C . GLU A 1 86 ? -19.759 -0.844 17.890 1.00 57.97 86 GLU A C 1
ATOM 641 O O . GLU A 1 86 ? -19.816 -2.072 17.996 1.00 57.97 86 GLU A O 1
ATOM 646 N N . ILE A 1 87 ? -18.747 -0.236 17.266 1.00 58.56 87 ILE A N 1
ATOM 647 C CA . ILE A 1 87 ? -17.579 -0.949 16.752 1.00 58.56 87 ILE A CA 1
ATOM 648 C C . ILE A 1 87 ? -16.808 -1.487 17.963 1.00 58.56 87 ILE A C 1
ATOM 650 O O . ILE A 1 87 ? -16.123 -0.732 18.646 1.00 58.56 87 ILE A O 1
ATOM 654 N N . GLY A 1 88 ? -16.936 -2.788 18.244 1.00 53.00 88 GLY A N 1
ATOM 655 C CA . GLY A 1 88 ? -16.235 -3.470 19.339 1.00 53.00 88 GLY A CA 1
ATOM 656 C C . GLY A 1 88 ? -17.088 -3.936 20.527 1.00 53.00 88 GLY A C 1
ATOM 657 O O . GLY A 1 88 ? -16.506 -4.204 21.580 1.00 53.00 88 GLY A O 1
ATOM 658 N N . LYS A 1 89 ? -18.416 -4.046 20.383 1.00 43.91 89 LYS A N 1
ATOM 659 C CA . LYS A 1 89 ? -19.217 -4.945 21.238 1.00 43.91 89 LYS A CA 1
ATOM 660 C C . LYS A 1 89 ? -19.038 -6.408 20.842 1.00 43.91 89 LYS A C 1
ATOM 662 O O . LYS A 1 89 ? -18.927 -6.675 19.625 1.00 43.91 89 LYS A O 1
#

Solvent-accessible surface area (backbone atoms only — not comparable to full-atom values): 5288 Å² total; per-residue (Å²): 137,92,68,86,48,74,67,53,48,52,59,50,47,41,61,62,77,37,33,81,94,48,22,72,61,53,30,47,53,56,50,50,54,54,50,53,54,51,52,52,46,68,64,46,48,61,56,47,40,72,74,62,29,67,72,55,50,50,52,51,52,51,51,51,50,49,50,51,53,50,52,46,66,75,67,60,74,87,63,84,90,57,63,66,85,61,51,81,118

pLDDT: mean 81.65, std 12.4, range [43.91, 95.31]

Nearest PDB structures (foldseek):
  8omu-assembly1_A  TM=7.784E-01  e=6.104E-01  Rattus norvegicus

Organism: NCBI:txid314230

Radius of gyration: 16.46 Å; Cα contacts (8 Å, |Δi|>4): 31; chains: 1; bounding box: 40×26×44 Å

Foldseek 3Di:
DPDPDPVVVLLVCLQQLDAPVCSVVSSVVSVVVVVVVVVCCVVVVVVCCVPVNDPVSVVVVVVVVVVVVVCCVVPPDPSPPDDSNPNPD

Sequence (89 aa):
MTNLGPNAQTYLIAGEVFPINIRGKGAGVAASFAKIGAVLTAFLFPILLADIGVRYLLYVLVVTSLIGAAVTWIYRIETSGVNLEEIGK

Secondary structure (DSSP, 8-state):
----SHHHHHHHHHHHSS-TTTHHHHHHHHHHHHHHHHHHHHHHHHHHHHHHHHHHHHHHHHHHHHHHHHHHHHS----TT--TTTTT-